Protein AF-A0A2V6GW15-F1 (afdb_monomer_lite)

Radius of gyration: 13.75 Å; chains: 1; bounding box: 39×23×37 Å

Sequence (79 aa):
MRGEITFVAMRNIRAGEELTHDWATTDDDDYSVECQCGAPNCRKILTGKDWQWRALQKRYAGYFSAYLARKIAMLDMGH

pLDDT: mean 92.28, std 10.83, range [43.72, 98.31]

Foldseek 3Di:
DPDDDDADDPDDDDPPGDDDDDLLQEAQDADKDADPPPDPPDPRIDGSNCVVDPVVCVVCPPRHDPVSVVVNVVVVVVD

Structure (mmCIF, N/CA/C/O backbone):
data_AF-A0A2V6GW15-F1
#
_entry.id   AF-A0A2V6GW15-F1
#
loop_
_atom_site.group_PDB
_atom_site.id
_atom_site.type_symbol
_atom_site.label_atom_id
_atom_site.label_alt_id
_atom_site.label_comp_id
_atom_site.label_asym_id
_atom_site.label_entity_id
_atom_site.label_seq_id
_atom_site.pdbx_PDB_ins_code
_atom_site.Cartn_x
_atom_site.Cartn_y
_atom_site.Cartn_z
_atom_site.occupancy
_atom_site.B_iso_or_equiv
_atom_site.auth_seq_id
_atom_site.auth_comp_id
_atom_site.auth_asym_id
_atom_site.auth_atom_id
_atom_site.pdbx_PDB_model_num
ATOM 1 N N . MET A 1 1 ? -7.002 5.583 -23.643 1.00 43.72 1 MET A N 1
ATOM 2 C CA . MET A 1 1 ? -7.321 5.900 -22.237 1.00 43.72 1 MET A CA 1
ATOM 3 C C . MET A 1 1 ? -6.887 4.707 -21.389 1.00 43.72 1 MET A C 1
ATOM 5 O O . MET A 1 1 ? -7.481 3.650 -21.527 1.00 43.72 1 MET A O 1
ATOM 9 N N . ARG A 1 2 ? -5.778 4.795 -20.643 1.00 55.69 2 ARG A N 1
ATOM 10 C CA . ARG A 1 2 ? -5.349 3.750 -19.693 1.00 55.69 2 ARG A CA 1
ATOM 11 C C . ARG A 1 2 ? -5.178 4.441 -18.350 1.00 55.69 2 ARG A C 1
ATOM 13 O O . ARG A 1 2 ? -4.233 5.197 -18.180 1.00 55.69 2 ARG A O 1
ATOM 20 N N . GLY A 1 3 ? -6.142 4.254 -17.469 1.00 65.62 3 GLY A N 1
ATOM 21 C CA . GLY A 1 3 ? -6.216 4.942 -16.188 1.00 65.62 3 GLY A CA 1
ATOM 22 C C . GLY A 1 3 ? -7.437 4.431 -15.452 1.00 65.62 3 GLY A C 1
ATOM 23 O O . GLY A 1 3 ? -8.400 5.162 -15.277 1.00 65.62 3 GLY A O 1
ATOM 24 N N . GLU A 1 4 ? -7.426 3.138 -15.141 1.00 73.00 4 GLU A N 1
ATOM 25 C CA . GLU A 1 4 ? -8.408 2.527 -14.255 1.00 73.00 4 GLU A CA 1
ATOM 26 C C . GLU A 1 4 ? -7.695 2.216 -12.942 1.00 73.00 4 GLU A C 1
ATOM 28 O O . GLU A 1 4 ? -6.621 1.610 -12.944 1.00 73.00 4 GLU A O 1
ATOM 33 N N . ILE A 1 5 ? -8.280 2.677 -11.840 1.00 79.25 5 ILE A N 1
ATOM 34 C CA . ILE A 1 5 ? -7.858 2.320 -10.491 1.00 79.25 5 ILE A CA 1
ATOM 35 C C . ILE A 1 5 ? -8.960 1.431 -9.932 1.00 79.25 5 ILE A C 1
ATOM 37 O O . ILE A 1 5 ? -10.062 1.899 -9.649 1.00 79.25 5 ILE A O 1
ATOM 41 N N . THR A 1 6 ? -8.654 0.145 -9.797 1.00 87.56 6 THR A N 1
ATOM 42 C CA . THR A 1 6 ? -9.569 -0.849 -9.240 1.00 87.56 6 THR A CA 1
ATOM 43 C C . THR A 1 6 ? -9.043 -1.279 -7.880 1.00 87.56 6 THR A C 1
ATOM 45 O O . THR A 1 6 ? -7.927 -1.787 -7.777 1.00 87.56 6 THR A O 1
ATOM 48 N N . PHE A 1 7 ? -9.857 -1.114 -6.840 1.00 90.81 7 PHE A N 1
ATOM 49 C CA . PHE A 1 7 ? -9.603 -1.718 -5.536 1.00 90.81 7 PHE A CA 1
ATOM 50 C C . PHE A 1 7 ? -10.426 -2.994 -5.398 1.00 90.81 7 PHE A C 1
ATOM 52 O O . PHE A 1 7 ? -11.606 -3.028 -5.745 1.00 90.81 7 PHE A O 1
ATOM 59 N N . VAL A 1 8 ? -9.797 -4.040 -4.870 1.00 92.88 8 VAL A N 1
ATOM 60 C CA . VAL A 1 8 ? -10.438 -5.326 -4.596 1.00 92.88 8 VAL A CA 1
ATOM 61 C C . VAL A 1 8 ? -10.344 -5.632 -3.108 1.00 92.88 8 VAL A C 1
ATOM 63 O O . VAL A 1 8 ? -9.314 -5.402 -2.472 1.00 92.88 8 VAL A O 1
ATOM 66 N N . ALA A 1 9 ? -11.425 -6.152 -2.533 1.00 95.75 9 ALA A N 1
ATOM 67 C CA . ALA A 1 9 ? -11.427 -6.550 -1.134 1.00 95.75 9 ALA A CA 1
ATOM 68 C C . ALA A 1 9 ? -10.635 -7.857 -0.961 1.00 95.75 9 ALA A C 1
ATOM 70 O O . ALA A 1 9 ? -10.988 -8.886 -1.531 1.00 95.75 9 ALA A O 1
ATOM 71 N N . MET A 1 10 ? -9.582 -7.832 -0.140 1.00 94.31 10 MET A N 1
ATOM 72 C CA . MET A 1 10 ? -8.784 -9.026 0.197 1.00 94.31 10 MET A CA 1
ATOM 73 C C . MET A 1 10 ? -9.435 -9.919 1.267 1.00 94.31 10 MET A C 1
ATOM 75 O O . MET A 1 10 ? -8.944 -11.003 1.576 1.00 94.31 10 MET A O 1
ATOM 79 N N . ARG A 1 11 ? -10.508 -9.432 1.891 1.00 94.50 11 ARG A N 1
ATOM 80 C CA . ARG A 1 11 ? -11.288 -10.112 2.928 1.00 94.50 11 ARG A CA 1
ATOM 81 C C . ARG A 1 11 ? -12.698 -9.537 2.964 1.00 94.50 11 ARG A C 1
ATOM 83 O O . ARG A 1 11 ? -12.944 -8.467 2.418 1.00 94.50 11 ARG A O 1
ATOM 90 N N . ASN A 1 12 ? -13.590 -10.197 3.695 1.00 97.06 12 ASN A N 1
ATOM 91 C CA . ASN A 1 12 ? -14.887 -9.619 4.033 1.00 97.06 12 ASN A CA 1
ATOM 92 C C . ASN A 1 12 ? -14.709 -8.346 4.880 1.00 97.06 12 ASN A 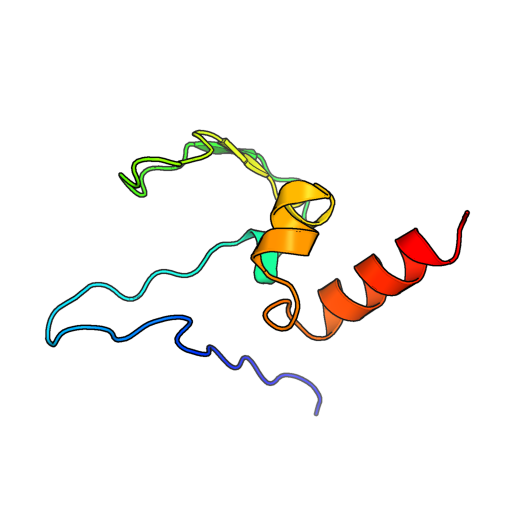C 1
ATOM 94 O O . ASN A 1 12 ? -13.869 -8.302 5.788 1.00 97.06 12 ASN A O 1
ATOM 98 N N . ILE A 1 13 ? -15.519 -7.332 4.584 1.00 96.56 13 ILE A N 1
ATOM 99 C CA . ILE A 1 13 ? -15.513 -6.019 5.239 1.00 96.56 13 ILE A CA 1
ATOM 100 C C . ILE A 1 13 ? -16.886 -5.805 5.870 1.00 96.56 13 ILE A C 1
ATOM 102 O O . ILE A 1 13 ? -17.909 -6.074 5.236 1.00 96.56 13 ILE A O 1
ATOM 106 N N . ARG A 1 14 ? -16.922 -5.378 7.134 1.00 97.38 14 ARG A N 1
ATOM 107 C CA . ARG A 1 14 ? -18.183 -5.144 7.850 1.00 97.38 14 ARG A CA 1
ATOM 108 C C . ARG A 1 14 ? -18.760 -3.772 7.503 1.00 97.38 14 ARG A C 1
ATOM 110 O O . ARG A 1 14 ? -18.035 -2.844 7.160 1.00 97.38 14 ARG A O 1
ATOM 117 N N . ALA A 1 15 ? -20.076 -3.624 7.638 1.00 97.31 15 ALA A N 1
ATOM 118 C CA . ALA A 1 15 ? -20.717 -2.321 7.494 1.00 97.31 15 ALA A CA 1
ATOM 119 C C . ALA A 1 15 ? -20.157 -1.328 8.531 1.00 97.31 15 ALA A C 1
ATOM 121 O O . ALA A 1 15 ? -20.060 -1.658 9.713 1.00 97.31 15 ALA A O 1
ATOM 122 N N . GLY A 1 16 ? -19.790 -0.128 8.074 1.00 97.00 16 GLY A N 1
ATOM 123 C CA . GLY A 1 16 ? -19.198 0.922 8.911 1.00 97.00 16 GLY A CA 1
ATOM 124 C C . GLY A 1 16 ? -17.700 0.763 9.195 1.00 97.00 16 GLY A C 1
ATOM 125 O O . GLY A 1 16 ? -17.135 1.601 9.889 1.00 97.00 16 GLY A O 1
ATOM 126 N N . GLU A 1 17 ? -17.049 -0.281 8.677 1.00 96.69 17 GLU A N 1
ATOM 127 C CA . GLU A 1 17 ? -15.600 -0.452 8.780 1.00 96.69 17 GLU A CA 1
ATOM 128 C C . GLU A 1 17 ? -14.856 0.472 7.798 1.00 96.69 17 GLU A C 1
ATOM 130 O O . GLU A 1 17 ? -15.282 0.641 6.654 1.00 96.69 17 GLU A O 1
ATOM 135 N N . GLU A 1 18 ? -13.732 1.051 8.229 1.00 95.19 18 GLU A N 1
ATOM 136 C CA . GLU A 1 18 ? -12.867 1.847 7.354 1.00 95.19 18 GLU A CA 1
ATOM 137 C C . GLU A 1 18 ? -12.240 0.972 6.260 1.00 95.19 18 GLU A C 1
ATOM 139 O O . GLU A 1 18 ? -11.660 -0.088 6.522 1.00 95.19 18 GLU A O 1
ATOM 144 N N . LEU A 1 19 ? -12.323 1.439 5.014 1.00 95.44 19 LEU A N 1
ATOM 145 C CA . LEU A 1 19 ? -11.627 0.816 3.899 1.00 95.44 19 LEU A CA 1
ATOM 146 C C . LEU A 1 19 ? -10.164 1.239 3.925 1.00 95.44 19 LEU A C 1
ATOM 148 O O . LEU A 1 19 ? -9.841 2.412 3.764 1.00 95.44 19 LEU A O 1
ATOM 152 N N . THR A 1 20 ? -9.280 0.262 4.081 1.00 95.44 20 THR A N 1
ATOM 153 C CA . THR A 1 20 ? -7.835 0.477 4.058 1.00 95.44 20 THR A CA 1
ATOM 154 C C . THR A 1 20 ? -7.211 -0.307 2.914 1.00 95.44 20 THR A C 1
ATOM 156 O O . THR A 1 20 ? -7.678 -1.387 2.544 1.00 95.44 20 THR A O 1
ATOM 159 N N . HIS A 1 21 ? -6.138 0.236 2.348 1.00 95.19 21 HIS A N 1
ATOM 160 C CA . HIS A 1 21 ? -5.318 -0.459 1.366 1.00 95.19 21 HIS A CA 1
ATOM 161 C C . HIS A 1 21 ? -3.835 -0.270 1.714 1.00 95.19 21 HIS A C 1
ATOM 163 O O . HIS A 1 21 ? -3.442 0.730 2.314 1.00 95.19 21 HIS A O 1
ATOM 169 N N . ASP A 1 22 ? -3.016 -1.257 1.359 1.00 96.06 22 ASP A N 1
ATOM 170 C CA . ASP A 1 22 ? -1.576 -1.227 1.595 1.00 96.06 22 ASP A CA 1
ATOM 171 C C . ASP A 1 22 ? -0.842 -0.566 0.415 1.00 96.06 22 ASP A C 1
ATOM 173 O O . ASP A 1 22 ? -0.879 -1.088 -0.703 1.00 96.06 22 ASP A O 1
ATOM 177 N N . TRP A 1 23 ? -0.143 0.546 0.665 1.00 96.38 23 TRP A N 1
ATOM 178 C CA . TRP A 1 23 ? 0.545 1.351 -0.359 1.00 96.38 23 TRP A CA 1
ATOM 179 C C . TRP A 1 23 ? 1.622 0.566 -1.118 1.00 96.38 23 TRP A C 1
ATOM 181 O O . TRP A 1 23 ? 1.891 0.850 -2.281 1.00 96.38 23 TRP A O 1
ATOM 191 N N . ALA A 1 24 ? 2.150 -0.519 -0.536 1.00 97.19 24 ALA A N 1
ATOM 192 C CA . ALA A 1 24 ? 3.058 -1.420 -1.247 1.00 97.19 24 ALA A CA 1
ATOM 193 C C . ALA A 1 24 ? 2.420 -2.073 -2.486 1.00 97.19 24 ALA A C 1
ATOM 195 O O . ALA A 1 24 ? 3.131 -2.633 -3.310 1.00 97.19 24 ALA A O 1
ATOM 196 N N . THR A 1 25 ? 1.091 -2.048 -2.624 1.00 96.50 25 THR A N 1
ATOM 197 C CA . THR A 1 25 ? 0.383 -2.620 -3.781 1.00 96.50 25 THR A CA 1
ATOM 198 C C . THR A 1 25 ? 0.178 -1.632 -4.929 1.00 96.50 25 THR A C 1
ATOM 200 O O . THR A 1 25 ? -0.205 -2.057 -6.022 1.00 96.50 25 THR A O 1
ATOM 203 N N . THR A 1 26 ? 0.470 -0.342 -4.735 1.00 95.69 26 THR A N 1
ATOM 204 C CA . THR A 1 26 ? 0.186 0.718 -5.719 1.00 95.69 26 THR A CA 1
ATOM 205 C C . THR A 1 26 ? 1.364 1.640 -6.002 1.00 95.69 26 THR A C 1
ATOM 207 O O . THR A 1 26 ? 1.503 2.066 -7.149 1.00 95.69 26 THR A O 1
ATOM 210 N N . ASP A 1 27 ? 2.215 1.898 -5.011 1.00 95.81 27 ASP A N 1
ATOM 211 C CA . ASP A 1 27 ? 3.158 3.012 -5.050 1.00 95.81 27 ASP A CA 1
ATOM 212 C C . ASP A 1 27 ? 4.560 2.564 -5.472 1.00 95.81 27 ASP A C 1
ATOM 214 O O . ASP A 1 27 ? 5.025 1.483 -5.114 1.00 95.81 27 ASP A O 1
ATOM 218 N N . ASP A 1 28 ? 5.233 3.419 -6.246 1.00 96.62 28 ASP A N 1
ATOM 219 C CA . ASP A 1 28 ? 6.654 3.300 -6.581 1.00 96.62 28 ASP A CA 1
ATOM 220 C C . ASP A 1 28 ? 7.317 4.678 -6.617 1.00 96.62 28 ASP A C 1
ATOM 222 O O . ASP A 1 28 ? 7.658 5.200 -7.678 1.00 96.62 28 ASP A O 1
ATOM 226 N N . ASP A 1 29 ? 7.507 5.267 -5.445 1.00 96.25 29 ASP A N 1
ATOM 227 C CA . ASP A 1 29 ? 8.026 6.630 -5.284 1.00 96.25 29 ASP A CA 1
ATOM 228 C C . ASP A 1 29 ? 9.128 6.667 -4.209 1.00 96.25 29 ASP A C 1
ATOM 230 O O . ASP A 1 29 ? 9.447 5.640 -3.603 1.00 96.25 29 ASP A O 1
ATOM 234 N N . ASP A 1 30 ? 9.737 7.827 -3.995 1.00 96.31 30 ASP A N 1
ATOM 235 C CA . ASP A 1 30 ? 10.889 8.032 -3.114 1.00 96.31 30 ASP A CA 1
ATOM 236 C C . ASP A 1 30 ? 10.486 8.747 -1.809 1.00 96.31 30 ASP A C 1
ATOM 238 O O . ASP A 1 30 ? 11.115 9.712 -1.375 1.00 96.31 30 ASP A O 1
ATOM 242 N N . TYR A 1 31 ? 9.419 8.268 -1.158 1.00 97.31 31 TYR A N 1
ATOM 243 C CA . TYR A 1 31 ? 8.992 8.748 0.161 1.00 97.31 31 TYR A CA 1
ATOM 244 C C . TYR A 1 31 ? 9.312 7.755 1.284 1.00 97.31 31 TYR A C 1
ATOM 246 O O . TYR A 1 31 ? 9.470 6.548 1.073 1.00 97.31 31 TYR A O 1
ATOM 254 N N . SER A 1 32 ? 9.321 8.282 2.510 1.00 97.88 32 SER A N 1
ATOM 255 C CA . SER A 1 32 ? 9.331 7.523 3.760 1.00 97.88 32 SER A CA 1
ATOM 256 C C . SER A 1 32 ? 8.447 8.236 4.780 1.00 97.88 32 SER A C 1
ATOM 258 O O . SER A 1 32 ? 8.643 9.426 5.032 1.00 97.88 32 SER A O 1
ATOM 260 N N . VAL A 1 33 ? 7.452 7.538 5.332 1.00 97.69 33 VAL A N 1
ATOM 261 C CA . VAL A 1 33 ? 6.463 8.120 6.256 1.00 97.69 33 VAL A CA 1
ATOM 262 C C . VAL A 1 33 ? 6.124 7.170 7.401 1.00 97.69 33 VAL A C 1
ATOM 264 O O . VAL A 1 33 ? 6.120 5.950 7.235 1.00 97.69 33 VAL A O 1
ATOM 267 N N . GLU A 1 34 ? 5.805 7.723 8.572 1.00 98.31 34 GLU A N 1
ATOM 268 C CA . GLU A 1 34 ? 5.337 6.932 9.712 1.00 98.31 34 GLU A CA 1
ATOM 269 C C . GLU A 1 34 ? 3.895 6.443 9.496 1.00 98.31 34 GLU A C 1
ATOM 271 O O . GLU A 1 34 ? 2.996 7.203 9.138 1.00 98.31 34 GLU A O 1
ATOM 276 N N . CYS A 1 35 ? 3.667 5.153 9.728 1.00 97.31 35 CYS A N 1
ATOM 277 C CA . CYS A 1 35 ? 2.386 4.489 9.551 1.00 97.31 35 CYS A CA 1
ATOM 278 C C . CYS A 1 35 ? 1.562 4.498 10.838 1.00 97.31 35 CYS A C 1
ATOM 280 O O . CYS A 1 35 ? 1.974 3.939 11.855 1.00 97.31 35 CYS A O 1
ATOM 282 N N . GLN A 1 36 ? 0.336 5.009 10.745 1.00 96.50 36 GLN A N 1
ATOM 283 C CA . GLN A 1 36 ? -0.610 5.086 11.862 1.00 96.50 36 GLN A CA 1
ATOM 284 C C . GLN A 1 36 ? -1.768 4.075 11.747 1.00 96.50 36 GLN A C 1
ATOM 286 O O . GLN A 1 36 ? -2.809 4.246 12.367 1.00 96.50 36 GLN A O 1
ATOM 291 N N . CYS A 1 37 ? -1.614 2.992 10.972 1.00 94.88 37 CYS A N 1
ATOM 292 C CA . CYS A 1 37 ? -2.722 2.065 10.681 1.00 94.88 37 CYS A CA 1
ATOM 293 C C . CYS A 1 37 ? -3.191 1.200 11.868 1.00 94.88 37 CYS A C 1
ATOM 295 O O . CYS A 1 37 ? -4.184 0.488 11.750 1.00 94.88 3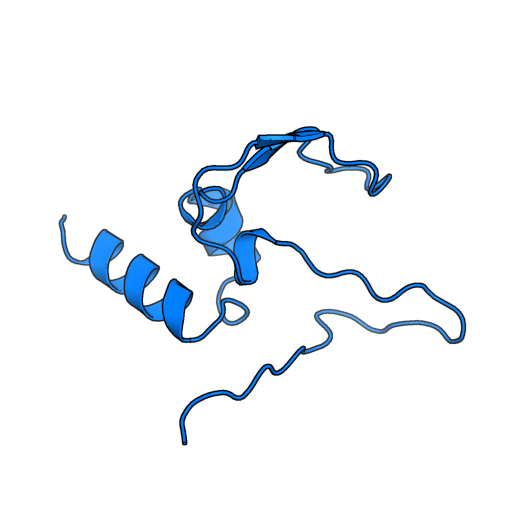7 CYS A O 1
ATOM 297 N N . GLY A 1 38 ? -2.448 1.165 12.980 1.00 93.69 38 GLY A N 1
ATOM 298 C CA . GLY A 1 38 ? -2.799 0.382 14.174 1.00 93.69 38 GLY A CA 1
ATOM 299 C C . GLY A 1 38 ? -2.752 -1.150 14.023 1.00 93.69 38 GLY A C 1
ATOM 300 O O . GLY A 1 38 ? -2.984 -1.861 14.998 1.00 93.69 38 GLY A O 1
ATOM 301 N N . ALA A 1 39 ? -2.427 -1.687 12.841 1.00 92.94 39 ALA A N 1
ATOM 302 C CA . ALA A 1 39 ? -2.410 -3.130 12.607 1.00 92.94 39 ALA A CA 1
ATOM 303 C C . ALA A 1 39 ? -1.327 -3.848 13.447 1.00 92.94 39 ALA A C 1
ATOM 305 O O . ALA A 1 39 ? -0.213 -3.330 13.593 1.00 92.94 39 ALA A O 1
ATOM 306 N N . PRO A 1 40 ? -1.587 -5.081 13.930 1.00 93.50 40 PRO A N 1
ATOM 307 C CA . PRO A 1 40 ? -0.638 -5.828 14.765 1.00 93.50 40 PRO A CA 1
ATOM 308 C C . PRO A 1 40 ? 0.684 -6.141 14.049 1.00 93.50 40 PRO A C 1
ATOM 310 O O . PRO A 1 40 ? 1.719 -6.287 14.687 1.00 93.50 40 PRO A O 1
ATOM 313 N N . ASN A 1 41 ? 0.665 -6.208 12.717 1.00 91.75 41 ASN A N 1
ATOM 314 C CA . ASN A 1 41 ? 1.832 -6.422 11.863 1.00 91.75 41 ASN A CA 1
ATOM 315 C C . ASN A 1 41 ? 2.215 -5.168 11.057 1.00 91.75 41 ASN A C 1
ATOM 317 O O . ASN A 1 41 ? 2.719 -5.275 9.938 1.00 91.75 41 ASN A O 1
ATOM 321 N N . CYS A 1 42 ? 1.943 -3.980 11.605 1.00 96.00 42 CYS A N 1
ATOM 322 C CA . CYS A 1 42 ? 2.332 -2.710 11.005 1.00 96.00 42 CYS A CA 1
ATOM 323 C C . CYS A 1 42 ? 3.859 -2.616 10.838 1.00 96.00 42 CYS A C 1
ATOM 325 O O . CYS A 1 42 ? 4.610 -2.863 11.782 1.00 96.00 42 CYS A O 1
ATOM 327 N N . ARG A 1 43 ? 4.306 -2.187 9.650 1.00 96.75 43 ARG A N 1
ATOM 328 C CA . ARG A 1 43 ? 5.726 -1.950 9.317 1.00 96.75 43 ARG A CA 1
ATOM 329 C C . ARG A 1 43 ? 6.331 -0.731 10.010 1.00 96.75 43 ARG A C 1
ATOM 331 O O . ARG A 1 43 ? 7.543 -0.561 9.966 1.00 96.75 43 ARG A O 1
ATOM 338 N N . LYS A 1 44 ? 5.501 0.092 10.659 1.00 97.25 44 LYS A N 1
ATOM 339 C CA . LYS A 1 44 ? 5.833 1.359 11.336 1.00 97.25 44 LYS A CA 1
ATOM 340 C C . LYS A 1 44 ? 6.283 2.468 10.396 1.00 97.25 44 LYS A C 1
ATOM 342 O O . LYS A 1 44 ? 5.779 3.570 10.530 1.00 97.25 44 LYS A O 1
ATOM 347 N N . ILE A 1 45 ? 7.131 2.173 9.421 1.00 97.94 45 ILE A N 1
ATOM 348 C CA . ILE A 1 45 ? 7.523 3.090 8.355 1.00 97.94 45 ILE A CA 1
ATOM 349 C C . ILE A 1 45 ? 7.062 2.498 7.023 1.00 97.94 45 ILE A C 1
ATOM 351 O O . ILE A 1 45 ? 7.326 1.328 6.748 1.00 97.94 45 ILE A O 1
ATOM 355 N N . LEU A 1 46 ? 6.341 3.289 6.230 1.00 97.19 46 LEU A N 1
ATOM 356 C CA . LEU A 1 46 ? 6.021 2.968 4.841 1.00 97.19 46 LEU A CA 1
ATOM 357 C C . LEU A 1 46 ? 7.031 3.655 3.937 1.00 97.19 46 LEU A C 1
ATOM 359 O O . LEU A 1 46 ? 7.301 4.844 4.112 1.00 97.19 46 LEU A O 1
ATOM 363 N N . THR A 1 47 ? 7.522 2.932 2.938 1.00 98.06 47 THR A N 1
ATOM 364 C CA . THR A 1 47 ? 8.307 3.522 1.852 1.00 98.06 47 THR A CA 1
ATOM 365 C C . THR A 1 47 ? 7.600 3.322 0.523 1.00 98.06 47 THR A C 1
ATOM 367 O O . THR A 1 47 ? 6.885 2.334 0.329 1.00 98.06 47 THR A O 1
ATOM 370 N N . GLY A 1 48 ? 7.851 4.219 -0.429 1.00 97.69 48 GLY A N 1
ATOM 371 C CA . GLY A 1 48 ? 7.367 4.037 -1.799 1.00 97.69 48 GLY A CA 1
ATOM 372 C C . GLY A 1 48 ? 8.016 2.850 -2.516 1.00 97.69 48 GLY A C 1
ATOM 373 O O . GLY A 1 48 ? 7.595 2.504 -3.609 1.00 97.69 48 GLY A O 1
ATOM 374 N N . LYS A 1 49 ? 9.007 2.176 -1.912 1.00 98.06 49 LYS A N 1
ATOM 375 C CA . LYS A 1 49 ? 9.696 1.003 -2.478 1.00 98.06 49 LYS A CA 1
ATOM 376 C C . LYS A 1 49 ? 9.362 -0.311 -1.773 1.00 98.06 49 LYS A C 1
AT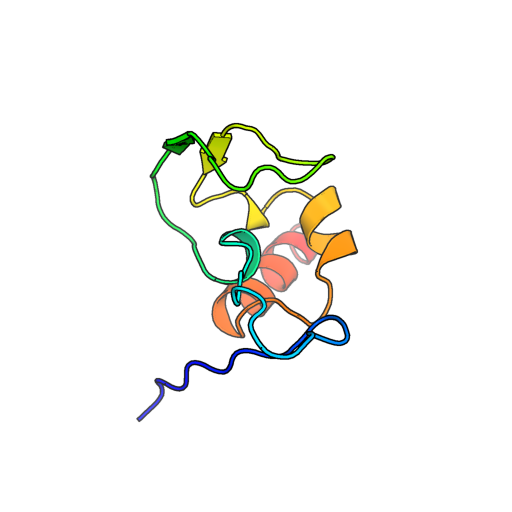OM 378 O O . LYS A 1 49 ? 9.960 -1.340 -2.087 1.00 98.06 49 LYS A O 1
ATOM 383 N N . ASP A 1 50 ? 8.388 -0.322 -0.863 1.00 98.12 50 ASP A N 1
ATOM 384 C CA . ASP A 1 50 ? 8.042 -1.517 -0.082 1.00 98.12 50 ASP A CA 1
ATOM 385 C C . ASP A 1 50 ? 7.623 -2.711 -0.962 1.00 98.12 50 ASP A C 1
ATOM 387 O O . ASP A 1 50 ? 7.839 -3.868 -0.600 1.00 98.12 50 ASP A O 1
ATOM 391 N N . TRP A 1 51 ? 7.092 -2.455 -2.162 1.00 97.81 51 TRP A N 1
ATOM 392 C CA . TRP A 1 51 ? 6.739 -3.478 -3.154 1.00 97.81 51 TRP A CA 1
ATOM 393 C C . TRP A 1 51 ? 7.914 -4.390 -3.560 1.00 97.81 51 TRP A C 1
ATOM 395 O O . TRP A 1 51 ? 7.707 -5.501 -4.053 1.00 97.81 51 TRP A O 1
ATOM 405 N N . GLN A 1 52 ? 9.158 -3.957 -3.337 1.00 97.50 52 GLN A N 1
ATOM 406 C CA . GLN A 1 52 ? 10.363 -4.742 -3.616 1.00 97.50 52 GLN A CA 1
ATOM 407 C C . GLN A 1 52 ? 10.631 -5.821 -2.555 1.00 97.50 52 GLN A C 1
ATOM 409 O O . GLN A 1 52 ? 11.423 -6.738 -2.780 1.00 97.50 52 GLN A O 1
ATOM 414 N N . TRP A 1 53 ? 9.988 -5.752 -1.385 1.00 97.00 53 TRP A N 1
ATOM 415 C CA . TRP A 1 53 ? 10.216 -6.720 -0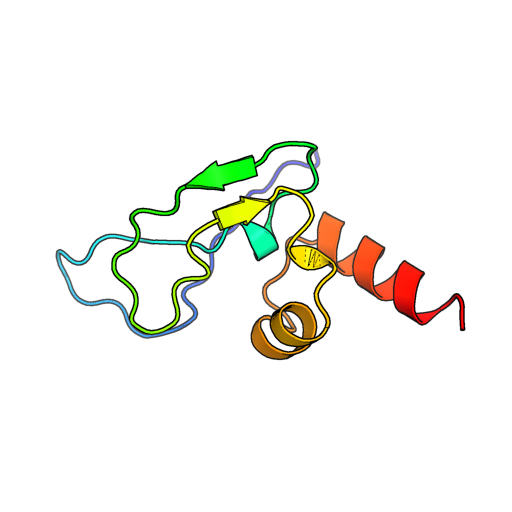.317 1.00 97.00 53 TRP A CA 1
ATOM 416 C C . TRP A 1 53 ? 9.606 -8.072 -0.688 1.00 97.00 53 TRP A C 1
ATOM 418 O O . TRP A 1 53 ? 8.385 -8.211 -0.771 1.00 97.00 53 TRP A O 1
ATOM 428 N N . ARG A 1 54 ? 10.441 -9.114 -0.813 1.00 96.81 54 ARG A N 1
ATOM 429 C CA . ARG A 1 54 ? 9.990 -10.478 -1.169 1.00 96.81 54 ARG A CA 1
ATOM 430 C C . ARG A 1 54 ? 8.853 -10.997 -0.278 1.00 96.81 54 ARG A C 1
ATOM 432 O O . ARG A 1 54 ? 7.954 -11.686 -0.754 1.00 96.81 54 ARG A O 1
ATOM 439 N N . ALA A 1 55 ? 8.858 -10.647 1.010 1.00 96.50 55 ALA A N 1
ATOM 440 C CA . ALA A 1 55 ? 7.782 -11.011 1.933 1.00 96.50 55 ALA A CA 1
ATOM 441 C C . ALA A 1 55 ? 6.429 -10.380 1.546 1.00 96.50 55 ALA A C 1
ATOM 443 O O . ALA A 1 55 ? 5.400 -11.050 1.629 1.00 96.50 55 ALA A O 1
ATOM 444 N N . LEU A 1 56 ? 6.423 -9.122 1.090 1.00 97.06 56 LEU A N 1
ATOM 445 C CA . LEU A 1 56 ? 5.215 -8.429 0.635 1.00 97.06 56 LEU A CA 1
ATOM 446 C C . LEU A 1 56 ? 4.783 -8.900 -0.754 1.00 97.06 56 LEU A C 1
ATOM 448 O O . LEU A 1 56 ? 3.593 -9.110 -0.965 1.00 97.06 56 LEU A O 1
ATOM 452 N N . GLN A 1 57 ? 5.730 -9.174 -1.654 1.00 97.88 57 GLN A N 1
ATOM 453 C CA . GLN A 1 57 ? 5.446 -9.799 -2.952 1.00 97.88 57 GLN A CA 1
ATOM 454 C C . GLN A 1 57 ? 4.712 -11.132 -2.786 1.00 97.88 57 GLN A C 1
ATOM 456 O O . GLN A 1 57 ? 3.674 -11.351 -3.406 1.00 97.88 57 GLN A O 1
ATOM 461 N N . LYS A 1 58 ? 5.192 -11.995 -1.880 1.00 96.88 58 LYS A N 1
ATOM 462 C CA . LYS A 1 58 ? 4.525 -13.263 -1.559 1.00 96.88 58 LYS A CA 1
ATOM 463 C C . LYS A 1 58 ? 3.156 -13.048 -0.911 1.00 96.88 58 LYS A C 1
ATOM 465 O O . LYS A 1 58 ? 2.209 -13.753 -1.245 1.00 96.88 58 LYS A O 1
ATOM 470 N N . ARG A 1 59 ? 3.046 -12.100 0.025 1.00 95.88 59 ARG A N 1
ATOM 471 C CA . ARG A 1 59 ? 1.801 -11.824 0.761 1.00 95.88 59 ARG A CA 1
ATOM 472 C C . ARG A 1 59 ? 0.690 -11.275 -0.137 1.00 95.88 59 ARG A C 1
ATOM 474 O O . ARG A 1 59 ? -0.469 -11.615 0.075 1.00 95.88 59 ARG A O 1
ATOM 481 N N . TYR A 1 60 ? 1.044 -10.429 -1.099 1.00 96.75 60 TYR A N 1
ATOM 482 C CA . TYR A 1 60 ? 0.109 -9.696 -1.954 1.00 96.75 60 TYR A CA 1
ATOM 483 C C . TYR A 1 60 ? 0.109 -10.189 -3.406 1.00 96.75 60 TYR A C 1
ATOM 485 O O . TYR A 1 60 ? -0.334 -9.474 -4.305 1.00 96.75 60 TYR A O 1
ATOM 493 N N . ALA A 1 61 ? 0.587 -11.411 -3.655 1.00 95.94 61 ALA A N 1
ATOM 494 C CA . ALA A 1 61 ? 0.578 -12.013 -4.982 1.00 95.94 61 ALA A CA 1
ATOM 495 C C . ALA A 1 61 ? -0.838 -11.965 -5.591 1.00 95.94 61 ALA A C 1
ATOM 497 O O . ALA A 1 61 ? -1.804 -12.408 -4.972 1.00 95.94 61 ALA A O 1
ATOM 498 N N . GLY A 1 62 ? -0.955 -11.389 -6.791 1.00 94.56 62 GLY A N 1
ATOM 499 C CA . GLY A 1 62 ? -2.236 -11.183 -7.479 1.00 94.56 62 GLY A CA 1
ATOM 500 C C . GLY A 1 62 ? -2.983 -9.885 -7.133 1.00 94.56 62 GLY A C 1
ATOM 501 O O . GLY A 1 62 ? -3.967 -9.586 -7.799 1.00 94.56 62 GLY A O 1
ATOM 502 N N . TYR A 1 63 ? -2.516 -9.099 -6.156 1.00 95.75 63 TYR A N 1
ATOM 503 C CA . TYR A 1 63 ? -3.172 -7.857 -5.709 1.00 95.75 63 TYR A CA 1
ATOM 504 C C . TYR A 1 63 ? -2.404 -6.574 -6.049 1.00 95.75 63 TYR A C 1
ATOM 506 O O . TYR A 1 63 ? -2.907 -5.478 -5.814 1.00 95.75 63 TYR A O 1
ATOM 514 N N . PHE A 1 64 ? -1.193 -6.684 -6.595 1.00 95.38 64 PHE A N 1
ATOM 515 C CA . PHE A 1 64 ? -0.439 -5.523 -7.061 1.00 95.38 64 PHE A CA 1
ATOM 516 C C . PHE A 1 64 ? -1.129 -4.855 -8.248 1.00 95.38 64 PHE A C 1
ATOM 518 O O . PHE A 1 64 ? -1.681 -5.528 -9.124 1.00 95.38 64 PHE A O 1
ATOM 525 N N . SER A 1 65 ? -1.015 -3.528 -8.326 1.00 94.44 65 SER A N 1
ATOM 526 C CA . SER A 1 65 ? -1.388 -2.779 -9.521 1.00 94.44 65 SER A CA 1
ATOM 527 C C . SER A 1 65 ? -0.707 -3.381 -10.754 1.00 94.44 65 SER A C 1
ATOM 529 O O . SER A 1 65 ? 0.422 -3.879 -10.691 1.00 94.44 65 SER A O 1
ATOM 531 N N . ALA A 1 66 ? -1.368 -3.317 -11.912 1.00 92.7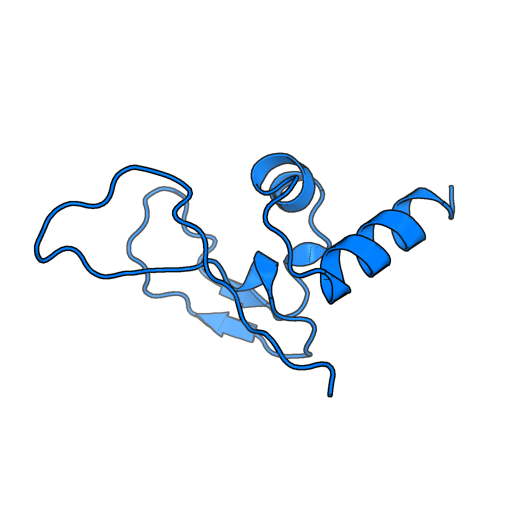5 66 ALA A N 1
ATOM 532 C CA . ALA A 1 66 ? -0.823 -3.889 -13.146 1.00 92.75 66 ALA A CA 1
ATOM 533 C C . ALA A 1 66 ? 0.568 -3.324 -13.502 1.00 92.75 66 ALA A C 1
ATOM 535 O O . ALA A 1 66 ? 1.362 -3.983 -14.171 1.00 92.75 66 ALA A O 1
ATOM 536 N N . TYR A 1 67 ? 0.860 -2.102 -13.056 1.00 92.75 67 TYR A N 1
ATOM 537 C CA . TYR A 1 67 ? 2.169 -1.475 -13.168 1.00 92.75 67 TYR A CA 1
ATOM 538 C C . TYR A 1 67 ? 3.224 -2.166 -12.288 1.00 92.75 67 TYR A C 1
ATOM 540 O O . TYR A 1 67 ? 4.243 -2.612 -12.818 1.00 92.75 67 TYR A O 1
ATOM 548 N N . LEU A 1 68 ? 2.972 -2.324 -10.984 1.00 95.44 68 LEU A N 1
ATOM 549 C CA . LEU A 1 68 ? 3.916 -2.979 -10.071 1.00 95.44 68 LEU A CA 1
ATOM 550 C C . LEU A 1 68 ? 4.080 -4.469 -10.370 1.00 95.44 68 LEU A C 1
ATOM 552 O O . LEU A 1 68 ? 5.195 -4.979 -10.320 1.00 95.44 68 LEU A O 1
ATOM 556 N N . ALA A 1 69 ? 3.008 -5.160 -10.765 1.00 95.50 69 ALA A N 1
ATOM 557 C CA . ALA A 1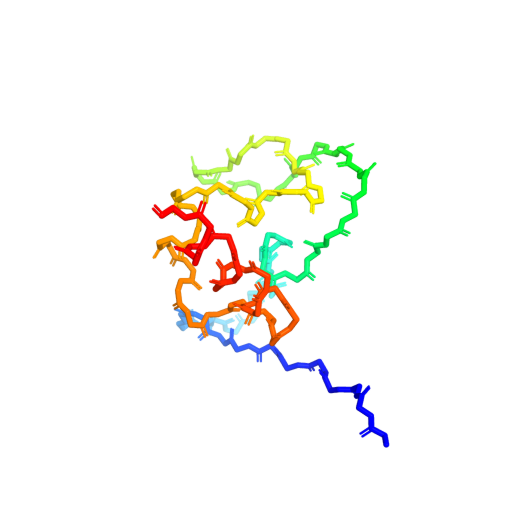 69 ? 3.077 -6.567 -11.157 1.00 95.50 69 ALA A CA 1
ATOM 558 C C . ALA A 1 69 ? 4.076 -6.797 -12.309 1.00 95.50 69 ALA A C 1
ATOM 560 O O . ALA A 1 69 ? 4.846 -7.756 -12.282 1.00 95.50 69 ALA A O 1
ATOM 561 N N . ARG A 1 70 ? 4.127 -5.883 -13.292 1.00 95.12 70 ARG A N 1
ATOM 562 C CA . ARG A 1 70 ? 5.129 -5.928 -14.374 1.00 95.12 70 ARG A CA 1
ATOM 563 C C . ARG A 1 70 ? 6.543 -5.697 -13.854 1.00 95.12 70 ARG A C 1
ATOM 565 O O . ARG A 1 70 ? 7.457 -6.384 -14.295 1.00 95.12 70 ARG A O 1
ATOM 572 N N . LYS A 1 71 ? 6.725 -4.756 -12.923 1.00 96.19 71 LYS A N 1
ATOM 573 C CA . LYS A 1 71 ? 8.035 -4.485 -12.317 1.00 96.19 71 LYS A CA 1
ATOM 574 C C . LYS A 1 71 ? 8.560 -5.675 -11.521 1.00 96.19 71 LYS A C 1
ATOM 576 O O . LYS A 1 71 ? 9.717 -6.036 -11.687 1.00 96.19 71 LYS A O 1
ATOM 581 N N . ILE A 1 72 ? 7.710 -6.314 -10.720 1.00 96.50 72 ILE A N 1
ATOM 582 C CA . ILE A 1 72 ? 8.063 -7.524 -9.963 1.00 96.50 72 ILE A CA 1
ATOM 583 C C . ILE A 1 72 ? 8.493 -8.640 -10.922 1.00 96.50 72 ILE A C 1
ATOM 585 O O . ILE A 1 72 ? 9.568 -9.203 -10.751 1.00 96.50 72 ILE A O 1
ATOM 589 N N . ALA A 1 73 ? 7.725 -8.886 -11.988 1.00 95.44 73 ALA A N 1
ATOM 590 C CA . ALA A 1 73 ? 8.090 -9.885 -12.992 1.00 95.44 73 ALA A CA 1
ATOM 591 C C . ALA A 1 73 ? 9.445 -9.591 -13.667 1.00 95.44 73 ALA A C 1
ATOM 593 O O . ALA A 1 73 ? 10.207 -10.514 -13.934 1.00 95.44 73 ALA A O 1
ATOM 594 N N . MET A 1 74 ? 9.771 -8.317 -13.919 1.00 94.06 74 MET A N 1
ATOM 595 C CA . MET A 1 74 ? 11.078 -7.918 -14.462 1.00 94.06 74 MET A CA 1
ATOM 596 C C . MET A 1 74 ? 12.231 -8.143 -13.474 1.00 94.06 74 MET A C 1
ATOM 598 O O . MET A 1 74 ? 13.323 -8.496 -13.910 1.00 94.06 74 MET A O 1
ATOM 602 N N . LEU A 1 75 ? 12.006 -7.963 -12.166 1.00 89.62 75 LEU A N 1
ATOM 603 C CA . LEU A 1 75 ? 13.013 -8.262 -11.140 1.00 89.62 75 LEU A CA 1
ATOM 604 C C . LEU A 1 75 ? 13.331 -9.760 -11.073 1.00 89.62 75 LEU A C 1
ATOM 606 O O . LEU A 1 75 ? 14.490 -10.127 -10.896 1.00 89.62 75 LEU A O 1
ATOM 610 N N . ASP A 1 76 ? 12.322 -10.615 -11.243 1.00 82.06 76 ASP A N 1
ATOM 611 C CA . ASP A 1 76 ? 12.496 -12.070 -11.200 1.00 82.06 76 ASP A CA 1
ATOM 612 C C . ASP A 1 76 ? 13.170 -12.640 -12.465 1.00 82.06 76 ASP A C 1
ATOM 614 O O . ASP A 1 76 ? 13.772 -13.706 -12.398 1.00 82.06 76 ASP A O 1
ATOM 618 N N . MET A 1 77 ? 13.121 -11.936 -13.605 1.00 75.38 77 MET A N 1
ATOM 619 C CA . MET A 1 77 ? 13.803 -12.335 -14.853 1.00 75.38 77 MET A CA 1
ATOM 620 C C . MET A 1 77 ? 15.290 -11.937 -14.917 1.00 75.38 77 MET A C 1
ATOM 622 O O . MET A 1 77 ? 15.976 -12.297 -15.871 1.00 75.38 77 MET A O 1
ATOM 626 N N . GLY A 1 78 ? 15.783 -11.157 -13.951 1.00 61.72 78 GLY A N 1
ATOM 627 C CA . GLY A 1 78 ? 17.173 -10.684 -13.882 1.00 61.72 78 GLY A CA 1
ATOM 628 C C . GLY A 1 78 ? 18.115 -11.567 -13.050 1.00 61.72 78 GLY A C 1
ATOM 629 O O . GLY A 1 78 ? 19.173 -11.091 -12.635 1.00 61.72 78 GLY A O 1
ATOM 630 N N . HIS A 1 79 ? 17.719 -12.806 -12.753 1.00 49.16 79 HIS A N 1
ATOM 631 C CA . HIS A 1 79 ? 18.518 -13.848 -12.092 1.00 49.16 79 HIS A CA 1
ATOM 632 C C . HIS A 1 79 ? 18.638 -15.068 -13.004 1.00 49.16 79 HIS A C 1
ATOM 634 O O . HIS A 1 79 ? 19.678 -15.753 -12.903 1.00 49.16 79 HIS A O 1
#

Secondary structure (DSSP, 8-state):
---------SS---TTPPP---GGGT--SS-EEE-----TT--SEEETTGGG-HHHHHHTTTTS-HHHHHHHHHHHTT-